Protein AF-A0A662DC46-F1 (afdb_monomer_lite)

Secondary structure (DSSP, 8-state):
-HHHHHHHHHHHHHHS-HHHHHHHHHHHHHHHHHHHTS-GGG--SHHHHHHHHHHHTT--HHHHHHHHHHHH----S---

Sequence (80 aa):
MEEIAITRIKALRAERDGDRWDQAMHRFTEVAEAMATMDYSDIDGSLMEAAIDAAQADATTGEMMGVLKNALGWRAPHEY

Foldseek 3Di:
DVVVVVVVLVVLVVPFDPVQLVVLLVQLLVVLQVVLPDDPVPDDCSNVVSVVSNVVRSNDPVSSVVSNCVRNNDDDPDDD

Structure (mmCIF, N/CA/C/O backbone):
data_AF-A0A662DC46-F1
#
_entry.id   AF-A0A662DC46-F1
#
loop_
_atom_site.group_PDB
_atom_site.id
_atom_site.type_symbol
_atom_site.label_atom_id
_atom_site.label_alt_id
_atom_site.label_comp_id
_atom_site.label_asym_id
_atom_site.label_entity_id
_atom_site.label_seq_id
_atom_site.pdbx_PDB_ins_code
_atom_site.Cartn_x
_atom_site.Cartn_y
_atom_site.Cartn_z
_atom_site.occupancy
_atom_site.B_iso_or_equiv
_atom_site.auth_seq_id
_atom_site.auth_comp_id
_atom_site.auth_asym_id
_atom_site.auth_atom_id
_atom_site.pdbx_PDB_model_num
ATOM 1 N N . MET A 1 1 ? 1.287 3.914 24.555 1.00 61.69 1 MET A N 1
ATOM 2 C CA . MET A 1 1 ? 1.306 4.435 23.164 1.00 61.69 1 MET A CA 1
ATOM 3 C C . MET A 1 1 ? 1.123 3.319 22.142 1.00 61.69 1 MET A C 1
ATOM 5 O O . MET A 1 1 ? 0.306 3.482 21.248 1.00 61.69 1 MET A O 1
ATOM 9 N N . GLU A 1 2 ? 1.805 2.183 22.300 1.00 76.44 2 GLU A N 1
ATOM 10 C CA . GLU A 1 2 ? 1.685 1.009 21.418 1.00 76.44 2 GLU A CA 1
ATOM 11 C C . GLU A 1 2 ? 0.251 0.450 21.301 1.00 76.44 2 GLU A C 1
ATOM 13 O O . GLU A 1 2 ? -0.251 0.254 20.197 1.00 76.44 2 GLU A O 1
ATOM 18 N N . GLU A 1 3 ? -0.471 0.306 22.417 1.00 78.19 3 GLU A N 1
ATOM 19 C CA . GLU A 1 3 ? -1.852 -0.212 22.416 1.00 78.19 3 GLU A CA 1
ATOM 20 C C . GLU A 1 3 ? -2.843 0.658 21.622 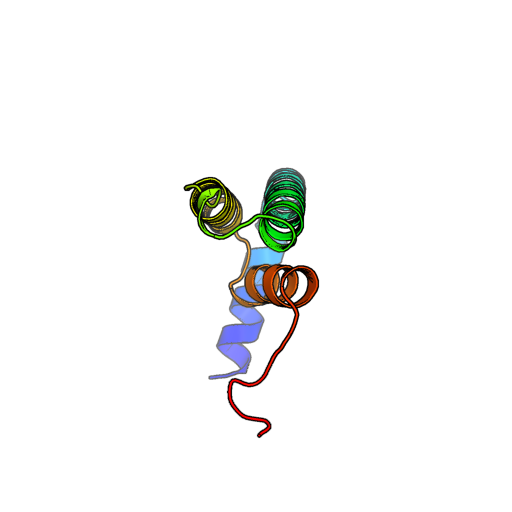1.00 78.19 3 GLU A C 1
ATOM 22 O O . GLU A 1 3 ? -3.768 0.143 20.990 1.00 78.19 3 GLU A O 1
ATOM 27 N N . ILE A 1 4 ? -2.632 1.978 21.589 1.00 82.56 4 ILE A N 1
ATOM 28 C CA . ILE A 1 4 ? -3.474 2.914 20.827 1.00 82.56 4 ILE A CA 1
ATOM 29 C C . ILE A 1 4 ? -3.259 2.719 19.321 1.00 82.56 4 ILE A C 1
ATOM 31 O O . ILE A 1 4 ? -4.224 2.722 18.556 1.00 82.56 4 ILE A O 1
ATOM 35 N N . ALA A 1 5 ? -2.011 2.513 18.889 1.00 78.25 5 ALA A N 1
ATOM 36 C CA . ALA A 1 5 ? -1.690 2.257 17.486 1.00 78.25 5 ALA A CA 1
ATOM 37 C C . ALA A 1 5 ? -2.305 0.934 17.001 1.00 78.25 5 ALA A C 1
ATOM 39 O O . ALA A 1 5 ? -2.947 0.903 15.952 1.00 78.25 5 ALA A O 1
ATOM 40 N N . ILE A 1 6 ? -2.195 -0.131 17.803 1.00 83.56 6 ILE A N 1
ATOM 41 C CA . ILE A 1 6 ? -2.791 -1.441 17.492 1.00 83.56 6 ILE A CA 1
ATOM 42 C C . ILE A 1 6 ? -4.317 -1.338 17.391 1.00 83.56 6 ILE A C 1
ATOM 44 O O . ILE A 1 6 ? -4.913 -1.869 16.453 1.00 83.56 6 ILE A O 1
ATOM 48 N N . THR A 1 7 ? -4.955 -0.639 18.332 1.00 87.12 7 THR A N 1
ATOM 49 C CA . THR A 1 7 ? -6.417 -0.468 18.350 1.00 87.12 7 THR A CA 1
ATOM 50 C C . THR A 1 7 ? -6.907 0.271 17.106 1.00 87.12 7 THR A C 1
ATOM 52 O O . THR A 1 7 ? -7.866 -0.164 16.473 1.00 87.12 7 THR A O 1
ATOM 55 N N . ARG A 1 8 ? -6.211 1.341 16.701 1.00 84.94 8 ARG A N 1
ATOM 56 C CA . ARG A 1 8 ? -6.542 2.103 15.488 1.00 84.94 8 ARG A CA 1
ATOM 57 C C . ARG A 1 8 ? -6.411 1.274 14.215 1.00 84.94 8 ARG A C 1
ATOM 59 O O . ARG A 1 8 ? -7.296 1.341 13.374 1.00 84.94 8 ARG A O 1
ATOM 66 N N . ILE A 1 9 ? -5.360 0.462 14.090 1.00 83.44 9 ILE A N 1
ATOM 67 C CA . ILE A 1 9 ? -5.184 -0.424 12.927 1.00 83.44 9 ILE A CA 1
ATOM 68 C C . ILE A 1 9 ? -6.294 -1.479 12.870 1.00 83.44 9 ILE A C 1
ATOM 70 O O . ILE A 1 9 ? -6.807 -1.773 11.793 1.00 83.44 9 ILE A O 1
ATOM 74 N N . LYS A 1 10 ? -6.684 -2.049 14.018 1.00 84.81 10 LYS A N 1
ATOM 75 C CA . LYS A 1 10 ? -7.785 -3.022 14.076 1.00 84.81 10 LYS A CA 1
ATOM 76 C C . LYS A 1 10 ? -9.120 -2.403 13.660 1.00 84.81 10 LYS A C 1
ATOM 78 O O . LYS A 1 10 ? -9.835 -3.031 12.890 1.00 84.81 10 LYS A O 1
ATOM 83 N N . ALA A 1 11 ? -9.427 -1.194 14.133 1.00 85.88 11 ALA A N 1
ATOM 84 C CA . ALA A 1 11 ? -10.635 -0.468 13.737 1.00 85.88 11 ALA A CA 1
ATOM 85 C C . ALA A 1 11 ? -10.627 -0.134 12.237 1.00 85.88 11 ALA A C 1
ATOM 87 O O . ALA A 1 11 ? -11.572 -0.472 11.537 1.00 85.88 11 ALA A O 1
ATOM 88 N N . LEU A 1 12 ? -9.509 0.399 11.729 1.00 82.69 12 LEU A N 1
ATOM 89 C CA . LEU A 1 12 ? -9.329 0.705 10.308 1.00 82.69 12 LEU A CA 1
ATOM 90 C C . LEU A 1 12 ? -9.605 -0.521 9.428 1.00 82.69 12 LEU A C 1
ATOM 92 O O . LEU A 1 12 ? -10.374 -0.453 8.481 1.00 82.69 12 LEU A O 1
ATOM 96 N N . ARG A 1 13 ? -9.025 -1.675 9.775 1.00 83.62 13 ARG A N 1
ATOM 97 C CA . ARG A 1 13 ? -9.231 -2.922 9.023 1.00 83.62 13 ARG A CA 1
ATOM 98 C C . ARG A 1 13 ? -10.657 -3.465 9.111 1.00 83.62 13 ARG A C 1
ATOM 100 O O . ARG A 1 13 ? -11.063 -4.176 8.202 1.00 83.62 13 ARG A O 1
ATOM 107 N N . ALA A 1 14 ? -11.378 -3.184 10.194 1.00 86.06 14 ALA A N 1
ATOM 108 C CA . ALA A 1 14 ? -12.754 -3.637 10.375 1.00 86.06 14 ALA A CA 1
ATOM 109 C C . ALA A 1 14 ? -13.768 -2.772 9.608 1.00 86.06 14 ALA A C 1
ATOM 111 O O . ALA A 1 14 ? -14.811 -3.280 9.209 1.00 86.06 14 ALA A O 1
ATOM 112 N N . GLU A 1 15 ? -13.470 -1.485 9.419 1.00 89.62 15 GLU A N 1
ATOM 113 C CA . GLU A 1 15 ? -14.358 -0.513 8.762 1.00 89.62 15 GLU A CA 1
ATOM 114 C C . GLU A 1 15 ? -14.084 -0.359 7.258 1.00 89.62 15 GLU A C 1
ATOM 116 O O . GLU A 1 15 ? -14.942 0.121 6.518 1.00 89.62 15 GLU A O 1
ATOM 121 N N . ARG A 1 16 ? -12.897 -0.768 6.803 1.00 91.25 16 ARG A N 1
ATOM 122 C CA . ARG A 1 16 ? -12.446 -0.633 5.417 1.00 91.25 16 ARG A CA 1
ATOM 123 C C . ARG A 1 16 ? -13.273 -1.463 4.436 1.00 91.25 16 ARG A C 1
ATOM 125 O O . ARG A 1 16 ? -13.616 -2.615 4.696 1.00 91.25 16 ARG A O 1
ATOM 132 N N . ASP A 1 17 ? -13.473 -0.898 3.249 1.00 93.44 17 ASP A N 1
ATOM 133 C CA . ASP A 1 17 ? -13.943 -1.627 2.071 1.00 93.44 17 ASP A CA 1
ATOM 134 C C . ASP A 1 17 ? -12.870 -2.635 1.619 1.00 93.44 17 ASP A C 1
ATOM 136 O O . ASP A 1 17 ? -11.837 -2.268 1.050 1.00 93.44 17 ASP A O 1
ATOM 140 N N . GLY A 1 18 ? -13.100 -3.910 1.939 1.00 91.62 18 GLY A N 1
ATOM 141 C CA . GLY A 1 18 ? -12.154 -4.993 1.681 1.00 91.62 18 GLY A CA 1
ATOM 142 C C . GLY A 1 18 ? -11.850 -5.188 0.199 1.00 91.62 18 GLY A C 1
ATOM 143 O O . GLY A 1 18 ? -10.683 -5.343 -0.152 1.00 91.62 18 GLY A O 1
ATOM 144 N N . ASP A 1 19 ? -12.866 -5.110 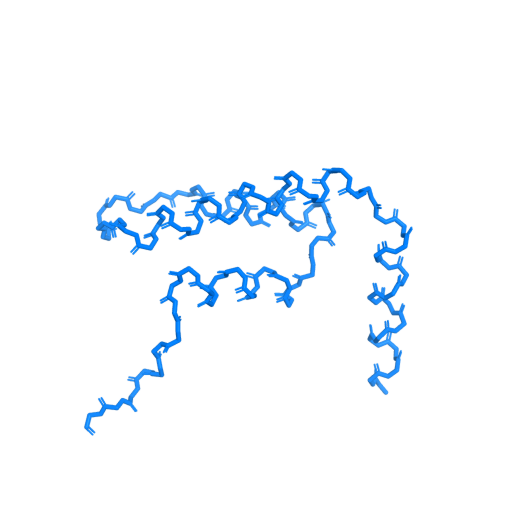-0.661 1.00 94.50 19 ASP A N 1
ATOM 145 C CA . ASP A 1 19 ? -12.716 -5.340 -2.100 1.00 94.50 19 ASP A CA 1
ATOM 146 C C . ASP A 1 19 ? -11.958 -4.186 -2.757 1.00 94.50 19 ASP A C 1
ATOM 148 O O . ASP A 1 19 ? -11.096 -4.404 -3.612 1.00 94.50 19 ASP A O 1
ATOM 152 N N . ARG A 1 20 ? -12.252 -2.946 -2.345 1.00 94.00 20 ARG A N 1
ATOM 153 C CA . ARG A 1 20 ? -11.524 -1.765 -2.821 1.00 94.00 20 ARG A CA 1
ATOM 154 C C . ARG A 1 20 ? -10.064 -1.800 -2.382 1.00 94.00 20 ARG A C 1
ATOM 156 O O . ARG A 1 20 ? -9.181 -1.457 -3.168 1.00 94.00 20 ARG A O 1
ATOM 163 N N . TRP A 1 21 ? -9.808 -2.203 -1.141 1.00 96.12 21 TRP A N 1
ATOM 164 C CA . TRP A 1 21 ? -8.448 -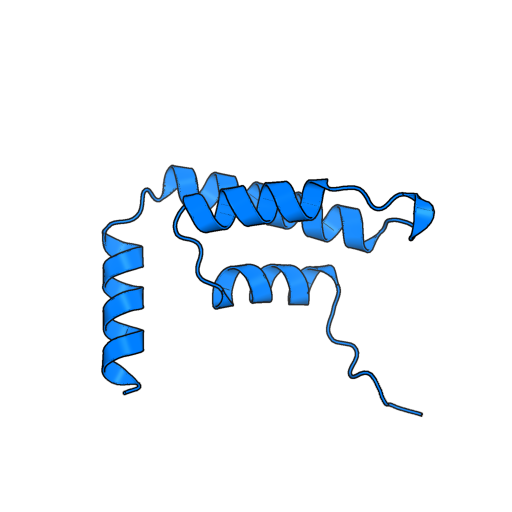2.348 -0.638 1.00 96.12 21 TRP A CA 1
ATOM 165 C C . TRP A 1 21 ? -7.667 -3.428 -1.379 1.00 96.12 21 TRP A C 1
ATOM 167 O O . TRP A 1 21 ? -6.526 -3.181 -1.763 1.00 96.12 21 TRP A O 1
ATOM 177 N N . ASP A 1 22 ? -8.273 -4.595 -1.599 1.00 96.00 22 ASP A N 1
ATOM 178 C CA . ASP A 1 22 ? -7.617 -5.717 -2.270 1.00 96.00 22 ASP A CA 1
ATOM 179 C C . ASP A 1 22 ? -7.210 -5.333 -3.697 1.00 96.00 22 ASP A C 1
ATOM 181 O O . ASP A 1 22 ? -6.051 -5.481 -4.079 1.00 96.00 22 ASP A O 1
ATOM 185 N N . GLN A 1 23 ? -8.117 -4.688 -4.439 1.00 96.75 23 GLN A N 1
ATOM 186 C CA . GLN A 1 23 ? -7.836 -4.165 -5.779 1.00 96.75 23 GLN A CA 1
ATOM 187 C C . GLN A 1 23 ? -6.707 -3.126 -5.782 1.00 96.75 23 GLN A C 1
ATOM 189 O O . GLN A 1 23 ? -5.807 -3.187 -6.623 1.00 96.75 23 GLN A O 1
ATOM 194 N N . ALA A 1 24 ? -6.731 -2.174 -4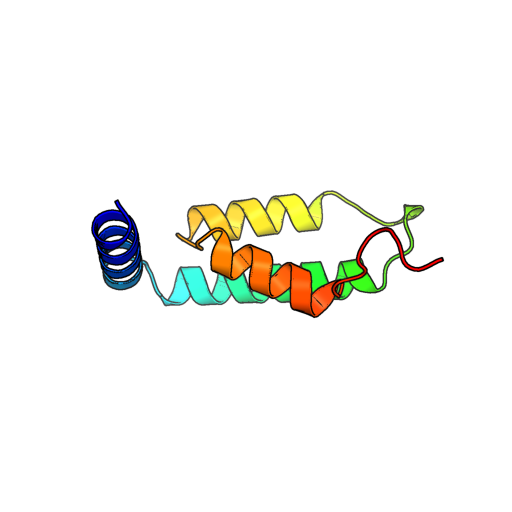.843 1.00 96.88 24 ALA A N 1
ATOM 195 C CA . ALA A 1 24 ? -5.714 -1.129 -4.768 1.00 96.88 24 ALA A CA 1
ATOM 196 C C . ALA A 1 24 ? -4.332 -1.698 -4.402 1.00 96.88 24 ALA A C 1
ATOM 198 O O . ALA A 1 24 ? -3.327 -1.324 -5.008 1.00 96.88 24 ALA A O 1
ATOM 199 N N . MET A 1 25 ? -4.272 -2.639 -3.456 1.00 97.44 25 MET A N 1
ATOM 200 C CA . MET A 1 25 ? -3.028 -3.302 -3.061 1.00 97.44 25 MET A CA 1
ATOM 201 C C . MET A 1 25 ? -2.491 -4.246 -4.137 1.00 97.44 25 MET A C 1
ATOM 203 O O . MET A 1 25 ? -1.273 -4.327 -4.308 1.00 97.44 25 MET A O 1
ATOM 207 N N . HIS A 1 26 ? -3.368 -4.923 -4.883 1.00 97.31 26 HIS A N 1
ATOM 208 C CA . HIS A 1 26 ? -2.975 -5.731 -6.034 1.00 97.31 26 HIS A CA 1
ATOM 209 C C . HIS A 1 26 ? -2.308 -4.859 -7.099 1.00 97.31 26 HIS A C 1
ATOM 211 O O . HIS A 1 26 ? -1.161 -5.106 -7.464 1.00 97.31 26 HIS A O 1
ATOM 217 N N . ARG A 1 27 ? -2.964 -3.761 -7.500 1.00 96.62 27 ARG A N 1
ATOM 218 C CA . ARG A 1 27 ? -2.401 -2.805 -8.464 1.00 96.62 27 ARG A CA 1
ATOM 219 C C . ARG A 1 27 ? -1.074 -2.220 -7.984 1.00 96.62 27 ARG A C 1
ATOM 221 O O . ARG A 1 27 ? -0.130 -2.109 -8.761 1.00 96.62 27 ARG A O 1
ATOM 228 N N . PHE A 1 28 ? -0.984 -1.847 -6.708 1.00 97.25 28 PHE A N 1
ATOM 229 C CA . PHE A 1 28 ? 0.260 -1.331 -6.138 1.00 97.25 28 PHE A CA 1
ATOM 230 C C . PHE A 1 28 ? 1.395 -2.361 -6.197 1.00 97.25 28 PHE A C 1
ATOM 232 O O . PHE A 1 28 ? 2.533 -1.998 -6.487 1.00 97.25 28 PHE A O 1
ATOM 239 N N . THR A 1 29 ? 1.079 -3.639 -5.982 1.00 96.75 29 THR A N 1
ATOM 240 C CA . THR A 1 29 ? 2.042 -4.740 -6.105 1.00 96.75 29 THR A CA 1
ATOM 241 C C . THR A 1 29 ? 2.527 -4.896 -7.541 1.00 96.75 29 THR A C 1
ATOM 243 O O . THR A 1 29 ? 3.734 -4.872 -7.763 1.00 96.75 29 THR A O 1
ATOM 246 N N . GLU A 1 30 ? 1.618 -4.947 -8.515 1.00 96.19 30 GLU A N 1
ATOM 247 C CA . GLU A 1 30 ? 1.973 -5.073 -9.936 1.00 96.19 30 GLU A CA 1
ATOM 248 C C . GLU A 1 30 ? 2.885 -3.931 -10.404 1.00 96.19 30 GLU A C 1
ATOM 250 O O . GLU A 1 30 ? 3.889 -4.162 -11.077 1.00 96.19 30 GLU A O 1
ATOM 255 N N . VAL A 1 31 ? 2.570 -2.692 -10.015 1.00 95.31 31 VAL A N 1
ATOM 256 C CA . VAL A 1 31 ? 3.373 -1.520 -10.387 1.00 95.31 31 VAL A CA 1
ATOM 257 C C . VAL A 1 31 ? 4.739 -1.535 -9.696 1.00 95.31 31 VAL A C 1
ATOM 259 O O . VAL A 1 31 ? 5.748 -1.222 -10.328 1.00 95.31 31 VAL A O 1
ATOM 262 N N . ALA A 1 32 ? 4.801 -1.920 -8.418 1.00 93.69 32 ALA A N 1
ATOM 263 C CA . ALA A 1 32 ? 6.064 -2.029 -7.693 1.00 93.69 32 ALA A CA 1
ATOM 264 C C . ALA A 1 32 ? 6.984 -3.104 -8.295 1.00 93.69 32 ALA A C 1
ATOM 266 O O . ALA A 1 32 ? 8.183 -2.868 -8.446 1.00 93.69 32 ALA A O 1
ATOM 267 N N . GLU A 1 33 ? 6.430 -4.260 -8.664 1.00 93.06 33 GLU A N 1
ATOM 268 C CA . GLU A 1 33 ? 7.163 -5.346 -9.321 1.00 93.06 33 GLU A CA 1
ATOM 269 C C . GLU A 1 33 ? 7.621 -4.956 -10.728 1.00 93.06 33 GLU A C 1
ATOM 271 O O . GLU A 1 33 ? 8.773 -5.200 -11.085 1.00 93.06 33 GLU A O 1
ATOM 276 N N . ALA A 1 34 ? 6.768 -4.288 -11.509 1.00 91.69 34 ALA A N 1
ATOM 277 C CA . ALA A 1 34 ? 7.145 -3.778 -12.823 1.00 91.69 34 ALA A CA 1
ATOM 278 C C . ALA A 1 34 ? 8.308 -2.781 -12.709 1.00 91.69 34 ALA A C 1
ATOM 280 O O . ALA A 1 34 ? 9.327 -2.946 -13.383 1.00 91.69 34 ALA A O 1
ATOM 281 N N . MET A 1 35 ? 8.203 -1.810 -11.796 1.00 89.50 35 MET A N 1
ATOM 282 C CA . MET A 1 35 ? 9.251 -0.815 -11.560 1.00 89.50 35 MET A CA 1
ATOM 283 C C . MET A 1 35 ? 10.576 -1.451 -11.123 1.00 89.50 35 MET A C 1
ATOM 285 O O . MET A 1 35 ? 11.635 -0.970 -11.515 1.00 89.50 35 MET A O 1
ATOM 289 N N . ALA A 1 36 ? 10.547 -2.552 -10.364 1.00 88.69 36 ALA A N 1
ATOM 290 C CA . ALA A 1 36 ? 11.759 -3.269 -9.956 1.00 88.69 36 ALA A CA 1
ATOM 291 C C . ALA A 1 36 ? 12.591 -3.792 -11.144 1.00 88.69 36 ALA A C 1
ATOM 293 O O . ALA A 1 36 ? 13.782 -4.063 -10.990 1.00 88.69 36 ALA A O 1
ATOM 294 N N . THR A 1 37 ? 11.969 -3.935 -12.317 1.00 87.00 37 THR A N 1
ATOM 295 C CA . THR A 1 37 ? 12.611 -4.400 -13.555 1.00 87.00 37 THR A CA 1
ATOM 296 C C . THR A 1 37 ? 12.922 -3.281 -14.548 1.00 87.00 37 THR A C 1
ATOM 298 O O . THR A 1 37 ? 13.557 -3.546 -15.567 1.00 87.00 37 THR A O 1
ATOM 301 N N . MET A 1 38 ? 12.481 -2.050 -14.272 1.00 86.88 38 MET A N 1
ATOM 302 C CA . MET A 1 38 ? 12.662 -0.908 -15.167 1.00 86.88 38 MET A CA 1
ATOM 303 C C . MET A 1 38 ? 14.060 -0.305 -15.042 1.00 86.88 38 MET A C 1
ATOM 305 O O . MET A 1 38 ? 14.644 -0.241 -13.956 1.00 86.88 38 MET A O 1
ATOM 309 N N . ASP A 1 39 ? 14.559 0.219 -16.159 1.00 86.56 39 ASP A N 1
ATOM 310 C CA . ASP A 1 39 ? 15.696 1.126 -16.138 1.00 86.56 39 ASP A CA 1
ATOM 311 C C . ASP A 1 39 ? 15.279 2.478 -15.547 1.00 86.56 39 ASP A C 1
ATOM 313 O O . ASP A 1 39 ? 14.138 2.921 -15.673 1.00 86.56 39 ASP A O 1
ATOM 317 N N . TYR A 1 40 ? 16.227 3.183 -14.927 1.00 78.88 40 TYR A N 1
ATOM 318 C CA . TYR A 1 40 ? 15.955 4.476 -14.286 1.00 78.88 40 TYR A CA 1
ATOM 319 C C . TY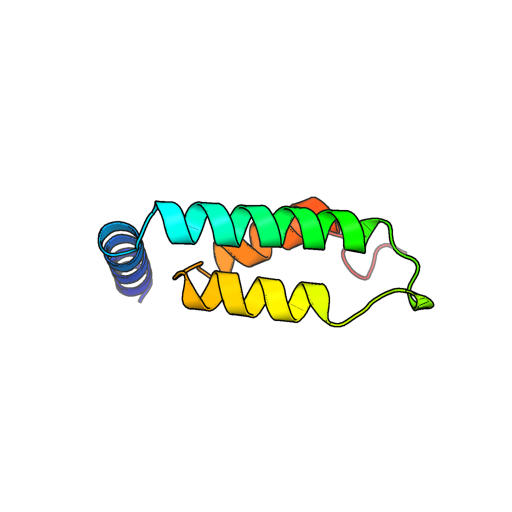R A 1 40 ? 15.348 5.518 -15.245 1.00 78.88 40 TYR A C 1
ATOM 321 O O . TYR A 1 40 ? 14.593 6.384 -14.812 1.00 78.88 40 TYR A O 1
ATOM 329 N N . SER A 1 41 ? 15.665 5.443 -16.543 1.00 86.81 41 SER A N 1
ATOM 330 C CA . SER A 1 41 ? 15.106 6.330 -17.572 1.00 86.81 41 SER A CA 1
ATOM 331 C C . SER A 1 41 ? 13.622 6.105 -17.849 1.00 86.81 41 SER A C 1
ATOM 333 O O . SER A 1 41 ? 12.979 7.008 -18.379 1.00 86.81 41 SER A O 1
ATOM 335 N N . ASP A 1 42 ? 13.104 4.930 -17.497 1.00 87.00 42 ASP A N 1
ATOM 336 C CA . ASP A 1 42 ? 11.748 4.489 -17.822 1.00 87.00 42 ASP A CA 1
ATOM 337 C C . ASP A 1 42 ? 10.806 4.594 -16.612 1.00 87.00 42 ASP A C 1
ATOM 339 O O . ASP A 1 42 ? 9.612 4.324 -16.728 1.00 87.00 42 ASP A O 1
ATOM 343 N N . ILE A 1 43 ? 11.328 5.016 -15.452 1.00 85.56 43 ILE A N 1
ATOM 344 C CA . ILE A 1 43 ? 10.534 5.264 -14.246 1.00 85.56 43 ILE A CA 1
ATOM 345 C C . ILE A 1 43 ? 9.609 6.460 -14.483 1.00 85.56 43 ILE A C 1
ATOM 347 O O . ILE A 1 43 ? 10.055 7.576 -14.762 1.00 85.56 43 ILE A O 1
ATOM 351 N N . ASP A 1 44 ? 8.315 6.231 -14.290 1.00 89.38 44 ASP A N 1
ATOM 352 C CA . ASP A 1 44 ? 7.269 7.240 -14.392 1.00 89.38 44 ASP A CA 1
ATOM 353 C C . ASP A 1 44 ? 6.543 7.466 -13.046 1.00 89.38 44 ASP A C 1
ATOM 355 O O . ASP A 1 44 ? 6.989 7.052 -11.973 1.00 89.38 44 ASP A O 1
ATOM 359 N N . GLY A 1 45 ? 5.417 8.185 -13.089 1.00 91.19 45 GLY A N 1
ATOM 360 C CA . GLY A 1 45 ? 4.595 8.487 -11.914 1.00 91.19 45 GLY A CA 1
ATOM 361 C C . GLY A 1 45 ? 3.695 7.341 -11.437 1.00 91.19 45 GLY A C 1
ATOM 362 O O . GLY A 1 45 ? 3.025 7.504 -10.415 1.00 91.19 45 GLY A O 1
ATOM 363 N N . SER A 1 46 ? 3.667 6.197 -12.128 1.00 92.75 46 SER A N 1
ATOM 364 C CA . SER A 1 46 ? 2.687 5.128 -11.888 1.00 92.75 46 SER A CA 1
ATOM 365 C C . SER A 1 46 ? 2.755 4.556 -10.471 1.00 92.75 46 SER A C 1
ATOM 367 O O . SER A 1 46 ? 1.715 4.286 -9.867 1.00 92.75 46 SER A O 1
ATOM 369 N N . LEU A 1 47 ? 3.957 4.434 -9.891 1.00 92.88 47 LEU A N 1
ATOM 370 C CA . LEU A 1 47 ? 4.121 3.968 -8.511 1.00 92.88 47 LEU A CA 1
ATOM 371 C C . LEU A 1 47 ? 3.476 4.932 -7.512 1.00 92.88 47 LEU A C 1
ATOM 373 O O . LEU A 1 47 ? 2.840 4.499 -6.552 1.00 92.88 47 LEU A O 1
ATOM 377 N N . MET A 1 48 ? 3.639 6.240 -7.724 1.00 94.50 48 MET A N 1
ATOM 378 C CA . MET A 1 48 ? 3.076 7.252 -6.833 1.00 94.50 48 MET A CA 1
ATOM 379 C C . MET A 1 48 ? 1.552 7.296 -6.944 1.00 94.50 48 MET A C 1
ATOM 381 O O . MET A 1 48 ? 0.879 7.385 -5.920 1.00 94.50 48 MET A O 1
ATOM 385 N N . GLU A 1 49 ? 1.007 7.174 -8.154 1.00 96.94 49 GLU A N 1
ATOM 386 C CA . GLU A 1 49 ? -0.440 7.067 -8.369 1.00 96.94 49 GLU A CA 1
ATOM 387 C C . GLU A 1 49 ? -1.018 5.832 -7.668 1.00 96.94 49 GLU A C 1
ATOM 389 O O . GLU A 1 49 ? -1.966 5.949 -6.893 1.00 96.94 49 GLU A O 1
ATOM 394 N N . ALA A 1 50 ? -0.391 4.666 -7.839 1.00 96.00 50 ALA A N 1
ATOM 395 C CA . ALA A 1 50 ? -0.828 3.439 -7.180 1.00 96.00 50 ALA A CA 1
ATOM 396 C C . ALA A 1 50 ? -0.691 3.507 -5.644 1.00 96.00 50 ALA A C 1
ATOM 398 O O . ALA A 1 50 ? -1.529 2.966 -4.923 1.00 96.00 50 ALA A O 1
ATOM 399 N N . ALA A 1 51 ? 0.322 4.209 -5.124 1.00 95.62 51 ALA A N 1
ATOM 400 C CA . ALA A 1 51 ? 0.469 4.451 -3.688 1.00 95.62 51 ALA A CA 1
ATOM 401 C C . ALA A 1 51 ? -0.637 5.368 -3.133 1.00 95.62 51 ALA A C 1
ATOM 403 O O . ALA A 1 51 ? -1.123 5.143 -2.023 1.00 95.62 51 ALA A O 1
ATOM 404 N N . ILE A 1 52 ? -1.049 6.390 -3.893 1.00 96.38 52 ILE A N 1
ATOM 405 C CA . ILE A 1 52 ? -2.181 7.255 -3.530 1.00 96.38 52 ILE A CA 1
ATOM 406 C C . ILE A 1 52 ? -3.471 6.432 -3.498 1.00 96.38 52 ILE A C 1
ATOM 408 O O . ILE A 1 52 ? -4.211 6.524 -2.518 1.00 96.38 52 ILE A O 1
ATOM 412 N N . ASP A 1 53 ? -3.710 5.596 -4.510 1.00 96.56 53 ASP A N 1
ATOM 413 C CA . ASP A 1 53 ? -4.887 4.724 -4.573 1.00 96.56 53 ASP A CA 1
ATOM 414 C C . ASP A 1 53 ? -4.935 3.756 -3.378 1.00 96.56 53 ASP A C 1
ATOM 416 O O . ASP A 1 53 ? -5.971 3.625 -2.721 1.00 96.56 53 ASP A O 1
ATOM 420 N N . ALA A 1 54 ? -3.802 3.135 -3.031 1.00 95.88 54 ALA A N 1
ATOM 421 C CA . ALA A 1 54 ? -3.687 2.265 -1.862 1.00 95.88 54 ALA A CA 1
ATOM 422 C C . ALA A 1 54 ? -3.966 3.023 -0.553 1.00 95.88 54 ALA A C 1
ATOM 424 O O . ALA A 1 54 ? -4.735 2.551 0.287 1.00 95.88 54 ALA A O 1
ATOM 425 N N . ALA A 1 55 ? -3.405 4.224 -0.385 1.00 94.81 55 ALA A N 1
ATOM 426 C CA . ALA A 1 55 ? -3.645 5.050 0.796 1.00 94.81 55 ALA A CA 1
ATOM 427 C C . ALA A 1 55 ? -5.117 5.484 0.917 1.00 94.81 55 ALA A C 1
ATOM 429 O O . ALA A 1 55 ? -5.675 5.474 2.012 1.00 94.81 55 ALA A O 1
ATOM 430 N N . GLN A 1 56 ? -5.767 5.827 -0.200 1.00 94.19 56 GLN A N 1
ATOM 431 C CA . GLN A 1 56 ? -7.195 6.160 -0.243 1.00 94.19 56 GLN A CA 1
ATOM 432 C C . GLN A 1 56 ? -8.107 4.960 0.025 1.00 94.19 56 GLN A C 1
ATOM 434 O O . GLN A 1 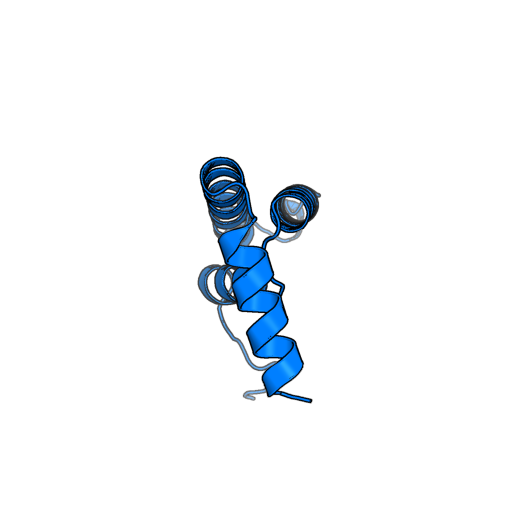56 ? -9.268 5.148 0.389 1.00 94.19 56 GLN A O 1
ATOM 439 N N . ALA A 1 57 ? -7.604 3.746 -0.189 1.00 95.12 57 ALA A N 1
ATOM 440 C CA . ALA A 1 57 ? -8.270 2.500 0.152 1.00 95.12 57 ALA A CA 1
ATOM 441 C C . ALA A 1 57 ? -7.887 2.003 1.556 1.00 95.12 57 ALA A C 1
ATOM 443 O O . ALA A 1 57 ? -8.003 0.813 1.822 1.00 95.12 57 ALA A O 1
ATOM 444 N N . ASP A 1 58 ? -7.406 2.879 2.445 1.00 94.81 58 ASP A N 1
ATOM 445 C CA . ASP A 1 58 ? -7.040 2.556 3.830 1.00 94.81 58 ASP A CA 1
ATOM 446 C C . ASP A 1 58 ? -5.944 1.476 3.951 1.00 94.81 58 ASP A C 1
ATOM 448 O O . ASP A 1 58 ? -5.923 0.667 4.891 1.00 94.81 58 ASP A O 1
ATOM 452 N N . ALA A 1 59 ? -5.005 1.441 2.999 1.00 93.44 59 ALA A N 1
ATOM 453 C CA . ALA A 1 59 ? -3.763 0.704 3.176 1.00 93.44 59 ALA A CA 1
ATOM 454 C C . ALA A 1 59 ? -2.883 1.397 4.219 1.00 93.44 59 ALA A C 1
ATOM 456 O O . ALA A 1 59 ? -2.640 2.605 4.196 1.00 93.44 59 ALA A O 1
ATOM 457 N N . THR A 1 60 ? -2.355 0.609 5.146 1.00 94.50 60 THR A N 1
ATOM 458 C CA . THR A 1 60 ? -1.417 1.113 6.144 1.00 94.50 60 THR A CA 1
ATOM 459 C C . THR A 1 60 ? -0.031 1.305 5.533 1.00 94.50 60 THR A C 1
ATOM 461 O O . THR A 1 60 ? 0.386 0.586 4.624 1.00 94.50 60 THR A O 1
ATOM 464 N N . THR A 1 61 ? 0.756 2.216 6.107 1.00 92.38 61 THR A N 1
ATOM 465 C CA . THR A 1 61 ? 2.169 2.388 5.734 1.00 92.38 61 THR A CA 1
ATOM 466 C C . THR A 1 61 ? 2.954 1.078 5.837 1.00 92.38 61 THR A C 1
ATOM 468 O O . THR A 1 61 ? 3.818 0.819 5.008 1.00 92.38 61 THR A O 1
ATOM 471 N N . GLY A 1 62 ? 2.649 0.230 6.827 1.00 92.25 62 GLY A N 1
ATOM 472 C CA . GLY A 1 62 ? 3.302 -1.071 6.987 1.00 92.25 62 GLY A CA 1
ATOM 473 C C . GLY A 1 62 ? 3.011 -2.041 5.839 1.00 92.25 62 GLY A C 1
ATOM 474 O O . GLY A 1 62 ? 3.922 -2.734 5.394 1.00 92.25 62 GLY A O 1
ATOM 475 N N . GLU A 1 63 ? 1.775 -2.058 5.334 1.00 94.25 63 GLU A N 1
ATOM 476 C CA . GLU A 1 63 ? 1.362 -2.885 4.190 1.00 94.25 63 GLU A CA 1
ATOM 477 C C . GLU A 1 63 ? 2.043 -2.416 2.899 1.00 94.25 63 GLU A C 1
ATOM 479 O O . GLU A 1 63 ? 2.676 -3.221 2.217 1.00 94.25 63 GLU A O 1
ATOM 484 N N . MET A 1 64 ? 2.018 -1.108 2.617 1.00 95.31 64 MET A N 1
ATOM 485 C CA . MET A 1 64 ? 2.688 -0.542 1.437 1.00 95.31 64 MET A CA 1
ATOM 486 C C . MET A 1 64 ? 4.211 -0.739 1.487 1.00 95.31 64 MET A C 1
ATOM 488 O O . MET A 1 64 ? 4.825 -1.156 0.507 1.00 95.31 64 MET A O 1
ATOM 492 N N . MET A 1 65 ? 4.840 -0.522 2.647 1.00 93.00 65 MET A N 1
ATOM 493 C CA . MET A 1 65 ? 6.270 -0.801 2.821 1.00 93.00 65 MET A CA 1
ATOM 494 C C . MET A 1 65 ? 6.597 -2.290 2.679 1.00 93.00 65 MET A C 1
ATOM 496 O O . MET A 1 65 ? 7.700 -2.622 2.259 1.00 93.00 65 MET A O 1
ATOM 500 N N . GLY A 1 66 ? 5.675 -3.187 3.036 1.00 94.31 66 GLY A N 1
ATOM 501 C CA . GLY A 1 66 ? 5.819 -4.625 2.809 1.00 94.31 66 GLY A CA 1
ATOM 502 C C . GLY A 1 66 ? 5.912 -4.963 1.321 1.00 94.31 66 GLY A C 1
ATOM 503 O O . GLY A 1 66 ? 6.843 -5.656 0.920 1.00 94.31 66 GLY A O 1
ATOM 504 N N . VAL A 1 67 ? 5.011 -4.405 0.505 1.00 94.38 67 VAL A N 1
ATOM 505 C CA . VAL A 1 67 ? 5.029 -4.562 -0.961 1.00 94.38 67 VAL A CA 1
ATOM 506 C C . VAL A 1 67 ? 6.342 -4.054 -1.553 1.00 94.38 67 VAL A C 1
ATOM 508 O O . VAL A 1 67 ? 7.030 -4.796 -2.249 1.00 94.38 67 VAL A O 1
ATOM 511 N N . LEU A 1 68 ? 6.744 -2.826 -1.212 1.00 92.69 68 LEU A N 1
ATOM 512 C CA . LEU A 1 68 ? 7.979 -2.234 -1.737 1.00 92.69 68 LEU A CA 1
ATOM 513 C C . LEU A 1 68 ? 9.222 -3.045 -1.360 1.00 92.69 68 LEU A C 1
ATOM 515 O O . LEU A 1 68 ? 10.106 -3.234 -2.190 1.00 92.69 68 LEU A O 1
ATOM 519 N N . LYS A 1 69 ? 9.289 -3.553 -0.124 1.00 90.25 69 LYS A N 1
ATOM 520 C CA . LYS A 1 69 ? 10.387 -4.425 0.320 1.00 90.25 69 LYS A CA 1
ATOM 521 C C . LYS A 1 69 ? 10.447 -5.728 -0.467 1.00 90.25 69 LYS A C 1
ATOM 523 O O . LYS A 1 69 ? 11.544 -6.191 -0.759 1.00 90.25 69 LYS A O 1
ATOM 528 N N . ASN A 1 70 ? 9.296 -6.321 -0.771 1.00 90.81 70 ASN A N 1
ATOM 529 C CA . ASN A 1 70 ? 9.237 -7.561 -1.537 1.00 90.81 70 ASN A CA 1
ATOM 530 C C . ASN A 1 70 ? 9.660 -7.335 -2.994 1.00 90.81 70 ASN A C 1
ATOM 532 O O . ASN A 1 70 ? 10.439 -8.124 -3.516 1.00 90.81 70 ASN A O 1
ATOM 536 N N . ALA A 1 71 ? 9.197 -6.247 -3.614 1.00 90.06 71 ALA A N 1
ATOM 537 C CA . ALA A 1 71 ? 9.481 -5.944 -5.014 1.00 90.06 71 ALA A CA 1
ATOM 538 C C . ALA A 1 71 ? 10.923 -5.455 -5.245 1.00 90.06 71 ALA A C 1
ATOM 540 O O . ALA A 1 71 ? 11.613 -5.943 -6.133 1.00 90.06 71 ALA A O 1
ATOM 541 N N . LEU A 1 72 ? 11.401 -4.504 -4.436 1.00 85.06 72 LEU A N 1
ATOM 542 C CA . LEU A 1 72 ? 12.701 -3.841 -4.635 1.00 85.06 72 LEU A CA 1
ATOM 543 C C . LEU A 1 72 ? 13.839 -4.487 -3.830 1.00 85.06 72 LEU A C 1
ATOM 545 O O . LEU A 1 72 ? 15.013 -4.164 -4.021 1.00 85.06 72 LEU A O 1
ATOM 549 N N . GLY A 1 73 ? 13.498 -5.397 -2.917 1.00 81.69 73 GLY A N 1
ATOM 550 C CA . GLY A 1 73 ? 14.429 -5.981 -1.963 1.00 81.69 73 GLY A CA 1
ATOM 551 C C . GLY A 1 73 ? 14.872 -5.006 -0.866 1.00 81.69 73 GLY A C 1
ATOM 552 O O . GLY A 1 73 ? 14.569 -3.813 -0.858 1.00 81.69 73 GLY A O 1
ATOM 553 N N . TRP A 1 74 ? 15.636 -5.531 0.094 1.00 61.16 74 TRP A N 1
ATOM 554 C CA . TRP A 1 74 ? 16.382 -4.735 1.067 1.00 61.16 74 TRP A CA 1
ATOM 555 C C . TRP A 1 74 ? 17.867 -4.827 0.720 1.00 61.16 74 TRP A C 1
ATOM 557 O O . TRP A 1 74 ? 18.504 -5.841 0.996 1.00 61.16 74 TRP A O 1
ATOM 567 N N . ARG A 1 75 ? 18.444 -3.777 0.131 1.00 54.22 75 ARG A N 1
ATOM 568 C CA . ARG A 1 75 ? 19.892 -3.557 0.222 1.00 54.22 75 ARG A CA 1
ATOM 569 C C . ARG A 1 75 ? 20.123 -2.486 1.274 1.00 54.22 75 ARG A C 1
ATOM 571 O O . ARG A 1 75 ? 19.728 -1.337 1.090 1.00 54.22 75 ARG A O 1
ATOM 578 N N . ALA A 1 76 ? 20.737 -2.868 2.393 1.00 42.88 76 ALA A N 1
ATOM 579 C CA . ALA A 1 76 ? 21.320 -1.881 3.288 1.00 42.88 76 ALA A CA 1
ATOM 580 C C . ALA A 1 76 ? 22.315 -1.035 2.463 1.00 42.88 76 ALA A C 1
ATOM 582 O O . ALA A 1 76 ? 23.084 -1.620 1.700 1.00 42.88 76 ALA A O 1
ATOM 583 N N . PRO A 1 77 ? 22.331 0.306 2.577 1.00 43.72 77 PRO A N 1
ATOM 584 C CA . PRO A 1 77 ? 23.185 1.155 1.739 1.00 43.72 77 PRO A CA 1
ATOM 585 C C . PRO A 1 77 ? 24.699 0.944 1.906 1.00 43.72 77 PRO A C 1
ATOM 587 O O . PRO A 1 77 ? 25.471 1.579 1.198 1.00 43.72 77 PRO A O 1
ATOM 590 N N . HIS A 1 78 ? 25.148 0.085 2.824 1.00 43.12 78 HIS A N 1
ATOM 591 C CA . HIS A 1 78 ? 26.564 -0.109 3.116 1.00 43.12 78 HIS A CA 1
ATOM 592 C C . HIS A 1 78 ? 26.859 -1.560 3.511 1.00 43.12 78 HIS A C 1
ATOM 594 O O . HIS A 1 78 ? 26.857 -1.900 4.689 1.00 43.12 78 HIS A O 1
ATOM 600 N N . GLU A 1 79 ? 27.160 -2.396 2.523 1.00 40.44 79 GLU A N 1
ATOM 601 C CA . GLU A 1 79 ? 28.131 -3.479 2.690 1.00 40.44 79 GLU A CA 1
ATOM 602 C C . GLU A 1 79 ? 29.203 -3.260 1.616 1.00 40.44 79 GLU A C 1
ATOM 604 O O . GLU A 1 79 ? 28.958 -3.482 0.429 1.00 40.44 79 GLU A O 1
ATOM 609 N N . TYR A 1 80 ? 30.348 -2.716 2.035 1.00 42.28 80 TYR A N 1
ATOM 610 C CA . TYR A 1 80 ? 31.582 -2.602 1.256 1.00 42.28 80 TYR A CA 1
ATOM 611 C C . TYR A 1 80 ? 32.740 -3.083 2.127 1.00 42.28 80 TYR A C 1
ATOM 613 O O . TYR A 1 80 ? 32.703 -2.774 3.343 1.00 42.28 80 TYR A O 1
#

Radius of gyration: 14.8 Å; chains: 1; bounding box: 46×16×41 Å

pLDDT: mean 86.64, std 13.9, range [40.44, 97.44]